Protein AF-A0AAN8J6Z7-F1 (afdb_monomer)

Solvent-accessible surface area (backbone atoms only — not comparable to full-atom values): 10401 Å² total; per-residue (Å²): 108,78,81,55,51,58,33,52,52,51,26,49,51,50,50,40,60,59,39,48,75,81,41,86,79,68,53,70,69,34,53,52,50,32,53,54,48,50,47,53,50,16,65,74,69,74,45,78,55,30,48,49,55,46,45,31,36,41,53,71,43,58,61,96,52,90,94,52,64,47,59,61,47,40,47,70,55,42,66,87,69,73,60,50,76,67,78,56,93,87,59,71,52,73,49,72,68,39,44,50,48,48,57,74,70,47,82,90,74,62,93,76,70,67,85,85,84,82,88,58,70,92,71,50,53,60,60,53,40,42,66,77,74,36,66,91,53,96,78,85,88,85,75,85,70,84,50,74,77,53,60,79,66,72,64,88,80,79,77,72,95,73,86,125

pLDDT: mean 85.61, std 12.92, range [46.94, 97.94]

Foldseek 3Di:
DVVLVVLLVQLLVVLQVVVVVPNRPADPVLSVQLVVQQVVVCVVVVHGDALLSNLLSQCLRPDDDPVDDSSVSSCVSCVVVPGHHDDDPPRFDNDPVRSVLCQPPNPVPCPDRDHDDDDDDPPPVVVVCCPPPPVPPDDDDDDQDPPPVSVVVPDPDDDDPPDD

Structure (mmCIF, N/CA/C/O backbone):
data_AF-A0AAN8J6Z7-F1
#
_entry.id   AF-A0AAN8J6Z7-F1
#
loop_
_atom_site.group_PDB
_atom_site.id
_atom_site.type_symbol
_atom_site.label_atom_id
_atom_site.label_alt_id
_atom_site.label_comp_id
_atom_site.label_asym_id
_atom_site.label_entity_id
_atom_site.label_seq_id
_atom_site.pdbx_PDB_ins_code
_atom_site.Cartn_x
_atom_site.Cartn_y
_atom_site.Cartn_z
_atom_site.occupancy
_atom_site.B_iso_or_equiv
_atom_site.auth_seq_id
_atom_site.auth_comp_id
_atom_site.auth_asym_id
_atom_site.auth_atom_id
_atom_site.pdbx_PDB_model_num
ATOM 1 N N . MET A 1 1 ? 14.916 -10.964 -11.057 1.00 65.56 1 MET A N 1
ATOM 2 C CA . MET A 1 1 ? 14.785 -10.356 -9.708 1.00 65.56 1 MET A CA 1
ATOM 3 C C . MET A 1 1 ? 16.007 -9.584 -9.206 1.00 65.56 1 MET A C 1
ATOM 5 O O . MET A 1 1 ? 15.819 -8.445 -8.805 1.00 65.56 1 MET A O 1
ATOM 9 N N . LYS A 1 2 ? 17.236 -10.139 -9.199 1.00 65.00 2 LYS A N 1
ATOM 10 C CA . LYS A 1 2 ? 18.424 -9.454 -8.626 1.00 65.00 2 LYS A CA 1
ATOM 11 C C . LYS A 1 2 ? 18.624 -7.980 -9.057 1.00 65.00 2 LYS A C 1
ATOM 13 O O . LYS A 1 2 ? 18.900 -7.181 -8.169 1.00 65.00 2 LYS A O 1
ATOM 18 N N . PRO A 1 3 ? 18.449 -7.598 -10.341 1.00 68.19 3 PRO A N 1
ATOM 19 C CA . PRO A 1 3 ? 18.597 -6.200 -10.767 1.00 68.19 3 PRO A CA 1
ATOM 20 C C . PRO A 1 3 ? 17.532 -5.268 -10.172 1.00 68.19 3 PRO A C 1
ATOM 22 O O . PRO A 1 3 ? 17.824 -4.132 -9.828 1.00 68.19 3 PRO A O 1
ATOM 25 N N . VAL A 1 4 ? 16.309 -5.772 -9.993 1.00 81.75 4 VAL A N 1
ATOM 26 C CA . VAL A 1 4 ? 15.154 -5.001 -9.507 1.00 81.75 4 VAL A CA 1
ATOM 27 C C . VAL A 1 4 ? 15.215 -4.794 -7.994 1.00 81.75 4 VAL A C 1
ATOM 29 O O . VAL A 1 4 ? 14.813 -3.749 -7.496 1.00 81.75 4 VAL A O 1
ATOM 32 N N . LEU A 1 5 ? 15.770 -5.760 -7.252 1.00 88.94 5 LEU A N 1
ATOM 33 C CA . LEU A 1 5 ? 15.831 -5.699 -5.789 1.00 88.94 5 LEU A CA 1
ATOM 34 C C . LEU A 1 5 ? 16.649 -4.504 -5.280 1.00 88.94 5 LEU A C 1
ATOM 36 O O . LEU A 1 5 ? 16.280 -3.905 -4.280 1.00 88.94 5 LEU A O 1
ATOM 40 N N . GLN A 1 6 ? 17.730 -4.129 -5.971 1.00 91.94 6 GLN A N 1
ATOM 41 C CA . GLN A 1 6 ? 18.521 -2.957 -5.584 1.00 91.94 6 GLN A CA 1
ATOM 42 C C . GLN A 1 6 ? 17.723 -1.658 -5.724 1.00 91.94 6 GLN A C 1
ATOM 44 O O . GLN A 1 6 ? 17.758 -0.832 -4.814 1.00 91.94 6 GLN A O 1
ATOM 49 N N . SER A 1 7 ? 16.993 -1.493 -6.83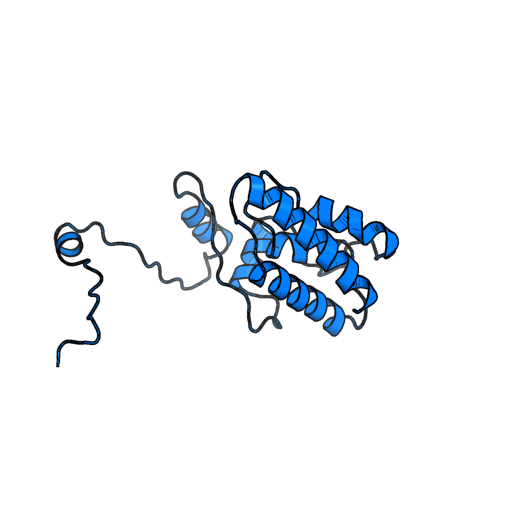0 1.00 93.62 7 SER A N 1
ATOM 50 C CA . SER A 1 7 ? 16.123 -0.335 -7.047 1.00 93.62 7 SER A CA 1
ATOM 51 C C . SER A 1 7 ? 15.002 -0.303 -6.013 1.00 93.62 7 SER A C 1
ATOM 53 O O . SER A 1 7 ? 14.829 0.715 -5.360 1.00 93.62 7 SER A O 1
ATOM 55 N N . LEU A 1 8 ? 14.348 -1.445 -5.759 1.00 95.06 8 LEU A N 1
ATOM 56 C CA . LEU A 1 8 ? 13.319 -1.579 -4.721 1.00 95.06 8 LEU A CA 1
ATOM 57 C C . LEU A 1 8 ? 13.824 -1.151 -3.340 1.00 95.06 8 LEU A C 1
ATOM 59 O O . LEU A 1 8 ? 13.135 -0.418 -2.637 1.00 95.06 8 LEU A O 1
ATOM 63 N N . THR A 1 9 ? 15.019 -1.597 -2.942 1.00 96.12 9 THR A N 1
ATOM 64 C CA . THR A 1 9 ? 15.591 -1.229 -1.642 1.00 96.12 9 THR A CA 1
ATOM 65 C C . THR A 1 9 ? 15.890 0.265 -1.563 1.00 96.12 9 THR A C 1
ATOM 67 O O . THR A 1 9 ? 15.619 0.871 -0.532 1.00 96.12 9 THR A O 1
ATOM 70 N N . LYS A 1 10 ? 16.425 0.874 -2.631 1.00 96.81 10 LYS A N 1
ATOM 71 C CA . LYS A 1 10 ? 16.685 2.323 -2.666 1.00 96.81 10 LYS A CA 1
ATOM 72 C C . LYS A 1 10 ? 15.392 3.126 -2.552 1.00 96.81 10 LYS A C 1
ATOM 74 O O . LYS A 1 10 ? 15.320 4.007 -1.704 1.00 96.81 10 LYS A O 1
ATOM 79 N N . SER A 1 11 ? 14.370 2.760 -3.326 1.00 97.38 11 SER A N 1
ATOM 80 C CA . SER A 1 11 ? 13.050 3.391 -3.260 1.00 97.38 11 SER A CA 1
ATOM 81 C C . SER A 1 11 ? 12.424 3.268 -1.874 1.00 97.38 11 SER A C 1
ATOM 83 O O . SER A 1 11 ? 11.924 4.248 -1.335 1.00 97.38 11 SER A O 1
ATOM 85 N N . TYR A 1 12 ? 12.489 2.078 -1.266 1.00 97.94 12 TYR A N 1
ATOM 86 C CA . TYR A 1 12 ? 11.987 1.866 0.090 1.00 97.94 12 TYR A CA 1
ATOM 87 C C . TYR A 1 12 ? 12.714 2.730 1.119 1.00 97.94 12 TYR A C 1
ATOM 89 O O . TYR A 1 12 ? 12.060 3.312 1.977 1.00 97.94 12 TYR A O 1
ATOM 97 N N . LEU A 1 13 ? 14.047 2.808 1.048 1.00 97.75 13 LEU A N 1
ATOM 98 C CA . LEU A 1 13 ? 14.819 3.633 1.973 1.00 97.75 13 LEU A CA 1
ATOM 99 C C . LEU A 1 13 ? 14.428 5.107 1.851 1.00 97.75 13 LEU A C 1
ATOM 101 O O . LEU A 1 13 ? 14.236 5.747 2.873 1.00 97.75 13 LEU A O 1
ATOM 105 N N . GLU A 1 14 ? 14.246 5.623 0.637 1.00 97.88 14 GLU A N 1
ATOM 106 C CA . GLU A 1 14 ? 13.797 7.005 0.433 1.00 97.88 14 GLU A CA 1
ATOM 107 C C . GLU A 1 14 ? 12.391 7.245 1.000 1.00 97.88 14 GLU A C 1
ATOM 109 O O . GLU A 1 14 ? 12.215 8.135 1.828 1.00 97.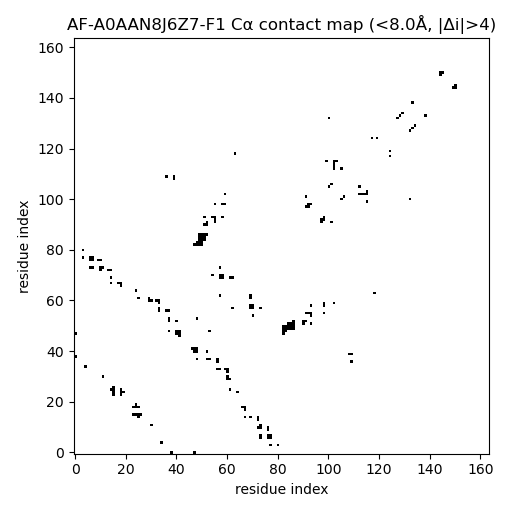88 14 GLU A O 1
ATOM 114 N N . VAL A 1 15 ? 11.421 6.379 0.676 1.00 97.62 15 VAL A N 1
ATOM 115 C CA . VAL A 1 15 ? 10.062 6.451 1.248 1.00 97.62 15 VAL A CA 1
ATOM 116 C C . VAL A 1 15 ? 10.086 6.389 2.778 1.00 97.62 15 VAL A C 1
ATOM 118 O O . VAL A 1 15 ? 9.353 7.120 3.441 1.00 97.62 15 VAL A O 1
ATOM 121 N N . PHE A 1 16 ? 10.918 5.521 3.355 1.00 97.00 16 PHE A N 1
ATOM 122 C CA . PHE A 1 16 ? 11.058 5.388 4.802 1.00 97.00 16 PHE A CA 1
ATOM 123 C C . PHE A 1 16 ? 11.626 6.661 5.443 1.00 97.00 16 PHE A C 1
ATOM 125 O O . PHE A 1 16 ? 11.104 7.124 6.457 1.00 97.00 16 PHE A O 1
ATOM 132 N N . GLU A 1 17 ? 12.677 7.229 4.853 1.00 96.19 17 GLU A N 1
ATOM 133 C CA . GLU A 1 17 ? 13.339 8.438 5.347 1.00 96.19 17 GLU A CA 1
ATOM 134 C C . GLU A 1 17 ? 12.439 9.676 5.279 1.00 96.19 17 GLU A C 1
ATOM 136 O O . GLU A 1 17 ? 12.421 10.466 6.229 1.00 96.19 17 GLU A O 1
ATOM 141 N N . GLU A 1 18 ? 11.666 9.815 4.199 1.00 95.69 18 GLU A N 1
ATOM 142 C CA . GLU A 1 18 ? 10.676 10.884 4.051 1.00 95.69 18 GLU A CA 1
ATOM 143 C C . GLU A 1 18 ? 9.513 10.709 5.036 1.00 95.69 18 GLU A C 1
ATOM 145 O O . GLU A 1 18 ? 9.176 11.645 5.760 1.00 95.69 18 GLU A O 1
ATOM 150 N N . ALA A 1 19 ? 8.951 9.498 5.150 1.00 93.94 19 ALA A N 1
ATOM 151 C CA . ALA A 1 19 ? 7.808 9.237 6.034 1.00 93.94 19 ALA A CA 1
ATOM 152 C C . ALA A 1 19 ? 8.156 9.487 7.496 1.00 93.94 19 ALA A C 1
ATOM 154 O O . ALA A 1 19 ? 7.382 10.101 8.235 1.00 93.94 19 ALA A O 1
ATOM 155 N N . ARG A 1 20 ? 9.360 9.063 7.895 1.00 93.19 20 ARG A N 1
ATOM 156 C CA . ARG A 1 20 ? 9.879 9.217 9.253 1.00 93.19 20 ARG A CA 1
ATOM 157 C C . ARG A 1 20 ? 9.927 10.672 9.726 1.00 93.19 20 ARG A C 1
ATOM 159 O O . ARG A 1 20 ? 9.891 10.884 10.937 1.00 93.19 20 ARG A O 1
ATOM 166 N N . GLN A 1 21 ? 9.981 11.655 8.823 1.00 90.38 21 GLN A N 1
ATOM 167 C CA . GLN A 1 21 ? 9.928 13.070 9.213 1.00 90.38 21 GLN A CA 1
ATOM 168 C C . GLN A 1 21 ? 8.593 13.446 9.874 1.00 90.38 21 GLN A C 1
ATOM 170 O O . GLN A 1 21 ? 8.560 14.336 10.721 1.00 90.38 21 GLN A O 1
ATOM 175 N N . GLU A 1 22 ? 7.505 12.754 9.524 1.00 89.81 22 GLU A N 1
ATOM 176 C CA . GLU A 1 22 ? 6.182 12.948 10.125 1.00 89.81 22 GLU A CA 1
ATOM 177 C C . GLU A 1 22 ? 5.878 11.887 11.189 1.00 89.81 22 GLU A C 1
ATOM 179 O O . GLU A 1 22 ? 5.472 12.216 12.305 1.00 89.81 22 GLU A O 1
ATOM 184 N N . ARG A 1 23 ? 6.056 10.603 10.846 1.00 89.75 23 ARG A N 1
ATOM 185 C CA . ARG A 1 23 ? 5.876 9.444 11.738 1.00 89.75 23 ARG A CA 1
ATOM 186 C C . ARG A 1 23 ? 6.432 8.175 11.092 1.00 89.75 23 ARG A C 1
ATOM 188 O O . ARG A 1 23 ? 6.445 8.043 9.873 1.00 89.75 23 ARG A O 1
ATOM 195 N N . GLU A 1 24 ? 6.793 7.176 11.892 1.00 90.88 24 GLU A N 1
ATOM 196 C CA . GLU A 1 24 ? 7.171 5.849 11.380 1.00 90.88 24 GLU A CA 1
ATOM 197 C C . GLU A 1 24 ? 5.946 5.098 10.819 1.00 90.88 24 GLU A C 1
ATOM 199 O O . GLU A 1 24 ? 5.334 4.270 11.493 1.00 90.88 24 GLU A O 1
ATOM 204 N N . PHE A 1 25 ? 5.544 5.439 9.591 1.00 93.81 25 PHE A N 1
ATOM 205 C CA . PHE A 1 25 ? 4.338 4.907 8.952 1.00 93.81 25 PHE A CA 1
ATOM 206 C C . PHE A 1 25 ? 4.589 3.619 8.160 1.00 93.81 25 PHE A C 1
ATOM 208 O O . PHE A 1 25 ? 3.796 2.683 8.240 1.00 93.81 25 PHE A O 1
ATOM 215 N N . PHE A 1 26 ? 5.692 3.568 7.411 1.00 95.81 26 PHE A N 1
ATOM 216 C CA . PHE A 1 26 ? 6.092 2.407 6.616 1.00 95.81 26 PHE A CA 1
ATOM 217 C C . PHE A 1 26 ? 7.242 1.663 7.291 1.00 95.81 26 PHE A C 1
ATOM 219 O O . PHE A 1 26 ? 8.121 2.275 7.898 1.00 95.81 26 PHE A O 1
ATOM 226 N N . GLY A 1 27 ? 7.278 0.341 7.149 1.00 95.12 27 GLY A N 1
ATOM 227 C CA . GLY A 1 27 ? 8.350 -0.479 7.698 1.00 95.12 27 GLY A CA 1
ATOM 228 C C . GLY A 1 27 ? 8.682 -1.704 6.856 1.00 95.12 27 GLY A C 1
ATOM 229 O O . GLY A 1 27 ? 8.178 -1.923 5.753 1.00 95.12 27 GLY A O 1
ATOM 230 N N . LEU A 1 28 ? 9.531 -2.571 7.411 1.00 95.88 28 LEU A N 1
ATOM 231 C CA . LEU A 1 28 ? 10.037 -3.747 6.696 1.00 95.88 28 LEU A CA 1
ATOM 232 C C . LEU A 1 28 ? 8.930 -4.713 6.260 1.00 95.88 28 LEU A C 1
ATOM 234 O O . LEU A 1 28 ? 9.082 -5.414 5.263 1.00 95.88 28 LEU A O 1
ATOM 238 N N . ARG A 1 29 ? 7.803 -4.761 6.979 1.00 94.00 29 ARG A N 1
ATOM 239 C CA . ARG A 1 29 ? 6.664 -5.605 6.593 1.00 94.00 29 ARG A CA 1
ATOM 240 C C . ARG A 1 29 ? 6.053 -5.152 5.265 1.00 94.00 29 ARG A C 1
ATOM 242 O O . ARG A 1 29 ? 5.692 -6.012 4.462 1.00 94.00 29 ARG A O 1
ATOM 249 N N . ASP A 1 30 ? 5.959 -3.845 5.032 1.00 94.94 30 ASP A N 1
ATOM 250 C CA . ASP A 1 30 ? 5.482 -3.270 3.770 1.00 94.94 30 ASP A CA 1
ATOM 251 C C . ASP A 1 30 ? 6.435 -3.630 2.634 1.00 94.94 30 ASP A C 1
ATOM 253 O O . ASP A 1 30 ? 6.014 -4.169 1.610 1.00 94.94 30 ASP A O 1
ATOM 257 N N . PHE A 1 31 ? 7.738 -3.461 2.873 1.00 96.06 31 PHE A N 1
ATOM 258 C CA . PHE A 1 31 ? 8.778 -3.809 1.910 1.00 96.06 31 PHE A CA 1
ATOM 259 C C . PHE A 1 31 ? 8.780 -5.298 1.537 1.00 96.06 31 PHE A C 1
ATOM 261 O O . PHE A 1 31 ? 8.757 -5.646 0.357 1.00 96.06 31 PHE A O 1
ATOM 268 N N . TYR A 1 32 ? 8.750 -6.208 2.514 1.00 93.50 32 TYR A N 1
ATOM 269 C CA . TYR A 1 32 ? 8.711 -7.643 2.217 1.00 93.50 32 TYR A CA 1
ATOM 270 C C . TYR A 1 32 ? 7.416 -8.057 1.513 1.00 93.50 32 TYR A C 1
ATOM 272 O O . TYR A 1 32 ? 7.447 -8.929 0.645 1.00 93.50 32 TYR A O 1
ATOM 280 N N . SER A 1 33 ? 6.290 -7.424 1.851 1.00 92.62 33 SER A N 1
ATOM 281 C CA . SER A 1 33 ? 5.014 -7.667 1.170 1.00 92.62 33 SER A CA 1
ATOM 282 C C . SER A 1 33 ? 5.059 -7.197 -0.286 1.00 92.62 33 SER A C 1
ATOM 284 O O . SER A 1 33 ? 4.591 -7.917 -1.168 1.00 92.62 33 SER A O 1
ATOM 286 N N . LEU A 1 34 ? 5.706 -6.059 -0.558 1.00 94.44 34 LEU A N 1
ATOM 287 C CA . LEU A 1 34 ? 5.971 -5.587 -1.916 1.00 94.44 34 LEU A CA 1
ATOM 288 C C . LEU A 1 34 ? 6.805 -6.599 -2.709 1.00 94.44 34 LEU A C 1
ATOM 290 O O . LEU A 1 34 ? 6.416 -6.988 -3.808 1.00 94.44 34 LEU A O 1
ATOM 294 N N . VAL A 1 35 ? 7.918 -7.070 -2.137 1.00 93.62 35 VAL A N 1
ATOM 295 C CA . VAL A 1 35 ? 8.799 -8.053 -2.791 1.00 93.62 35 VAL A CA 1
ATOM 296 C C . VAL A 1 35 ? 8.048 -9.350 -3.110 1.00 93.62 35 VAL A C 1
ATOM 298 O O . VAL A 1 35 ? 8.171 -9.860 -4.224 1.00 93.62 35 VAL A O 1
ATOM 301 N N . LYS A 1 36 ? 7.238 -9.864 -2.172 1.00 91.50 36 LYS A N 1
ATOM 302 C CA . LYS A 1 36 ? 6.395 -11.053 -2.396 1.00 91.50 36 LYS A CA 1
ATOM 303 C C . LYS A 1 36 ? 5.407 -10.841 -3.550 1.00 91.50 36 LYS A C 1
ATOM 305 O O . LYS A 1 36 ? 5.243 -11.731 -4.380 1.00 91.50 36 LYS A O 1
ATOM 310 N N . MET A 1 37 ? 4.767 -9.674 -3.608 1.00 91.25 37 MET A N 1
ATOM 311 C CA . MET A 1 37 ? 3.751 -9.367 -4.618 1.00 91.25 37 MET A CA 1
ATOM 312 C C . MET A 1 37 ? 4.358 -9.243 -6.018 1.00 91.25 37 MET A C 1
ATOM 314 O O . MET A 1 37 ? 3.892 -9.900 -6.945 1.00 91.25 37 MET A O 1
ATOM 318 N N . ILE A 1 38 ? 5.466 -8.505 -6.144 1.00 92.00 38 ILE A N 1
ATOM 319 C CA . ILE A 1 38 ? 6.241 -8.392 -7.390 1.00 92.00 38 ILE A CA 1
ATOM 320 C C . ILE A 1 38 ? 6.701 -9.771 -7.868 1.00 92.00 38 ILE A C 1
ATOM 322 O O . ILE A 1 38 ? 6.585 -10.084 -9.052 1.00 92.00 38 ILE A O 1
ATOM 326 N N . TYR A 1 39 ? 7.201 -10.610 -6.954 1.00 90.94 39 TYR A N 1
ATOM 327 C CA . TYR A 1 39 ? 7.597 -11.973 -7.298 1.00 90.94 39 TYR A CA 1
ATOM 328 C C . TYR A 1 39 ? 6.415 -12.804 -7.801 1.00 90.94 39 TYR A C 1
ATOM 330 O O . TYR A 1 39 ? 6.571 -13.525 -8.775 1.00 90.94 39 TYR A O 1
ATOM 338 N N . SER A 1 40 ? 5.233 -12.676 -7.191 1.00 89.25 40 SER A N 1
ATOM 339 C CA . SER A 1 40 ? 4.036 -13.406 -7.625 1.00 89.25 40 SER A CA 1
ATOM 340 C C . SER A 1 40 ? 3.636 -13.074 -9.066 1.00 89.25 40 SER A C 1
ATOM 342 O O . SER A 1 40 ? 3.312 -13.982 -9.828 1.00 89.25 40 SER A O 1
ATOM 344 N N . PHE A 1 41 ? 3.696 -11.799 -9.465 1.00 89.44 41 PHE A N 1
ATOM 345 C CA . PHE A 1 41 ? 3.471 -11.408 -10.862 1.00 89.44 41 PHE A CA 1
ATOM 346 C C . PHE A 1 41 ? 4.547 -11.976 -11.786 1.00 89.44 41 PHE A C 1
ATOM 348 O O . PHE A 1 41 ? 4.227 -12.577 -12.813 1.00 89.44 41 PHE A O 1
ATOM 355 N N . ALA A 1 42 ? 5.813 -11.850 -11.383 1.00 89.88 42 ALA A N 1
ATOM 356 C CA . ALA A 1 42 ? 6.929 -12.327 -12.183 1.00 89.88 42 ALA A CA 1
ATOM 357 C C . ALA A 1 42 ? 6.907 -13.849 -12.400 1.00 89.88 42 ALA A C 1
ATOM 359 O O . ALA A 1 42 ? 7.195 -14.328 -13.492 1.00 89.88 42 ALA A O 1
ATOM 360 N N . ASP A 1 43 ? 6.533 -14.604 -11.369 1.00 89.69 43 ASP A N 1
ATOM 361 C CA . ASP A 1 43 ? 6.411 -16.063 -11.398 1.00 89.69 43 ASP A CA 1
ATOM 362 C C . ASP A 1 43 ? 5.271 -16.513 -12.326 1.00 89.69 43 ASP A C 1
ATOM 364 O O . ASP A 1 43 ? 5.457 -17.407 -13.148 1.00 89.69 43 ASP A O 1
ATOM 368 N N . LYS A 1 44 ? 4.116 -15.830 -12.279 1.00 87.19 44 LYS A N 1
ATOM 369 C CA . LYS A 1 44 ? 2.967 -16.124 -13.155 1.00 87.19 44 LYS A CA 1
ATOM 370 C C . LYS A 1 44 ? 3.264 -15.874 -14.634 1.00 87.19 44 LYS A C 1
ATOM 372 O O . LYS A 1 44 ? 2.828 -16.660 -15.472 1.00 87.19 44 LYS A O 1
ATOM 377 N N . LYS A 1 45 ? 3.950 -14.772 -14.955 1.00 86.69 45 LYS A N 1
ATOM 378 C CA . LYS A 1 45 ? 4.229 -14.374 -16.346 1.00 86.69 45 LYS A CA 1
ATOM 379 C C . LYS A 1 45 ? 5.576 -14.897 -16.871 1.00 86.69 45 LYS A C 1
ATOM 381 O O . LYS A 1 45 ? 5.828 -14.844 -18.069 1.00 86.69 45 LYS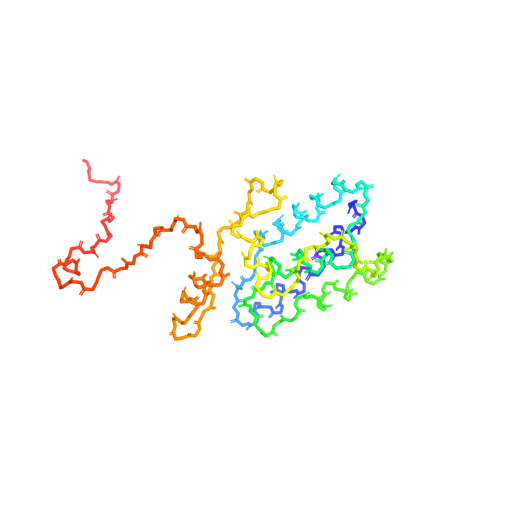 A O 1
ATOM 386 N N . ASN A 1 46 ? 6.429 -15.434 -15.994 1.00 88.38 46 ASN A N 1
ATOM 387 C CA . ASN A 1 46 ? 7.818 -15.803 -16.289 1.00 88.38 46 ASN A CA 1
ATOM 388 C C . ASN A 1 46 ? 8.645 -14.637 -16.885 1.00 88.38 46 ASN A C 1
ATOM 390 O O . ASN A 1 46 ? 9.542 -14.835 -17.706 1.00 88.38 46 ASN A O 1
ATOM 394 N N . GLU A 1 47 ? 8.346 -13.410 -16.455 1.00 88.19 47 GLU A N 1
ATOM 395 C CA . GLU A 1 47 ? 8.971 -12.154 -16.891 1.00 88.19 47 GLU A CA 1
ATOM 396 C C . GLU A 1 47 ? 8.923 -11.110 -15.761 1.00 88.19 47 GLU A C 1
ATOM 398 O O . GLU A 1 47 ? 8.481 -11.408 -14.657 1.00 88.19 47 GLU A O 1
ATOM 403 N N . LEU A 1 48 ? 9.440 -9.896 -15.970 1.00 88.31 48 LEU A N 1
ATOM 404 C CA . LEU A 1 48 ? 9.273 -8.823 -14.980 1.00 88.31 48 LEU A CA 1
ATOM 405 C C . LEU A 1 48 ? 7.866 -8.215 -15.082 1.00 88.31 48 LEU A C 1
ATOM 407 O O . LEU A 1 48 ? 7.362 -8.109 -16.197 1.00 88.31 48 LEU A O 1
ATOM 411 N N . PRO A 1 49 ? 7.261 -7.761 -13.965 1.00 90.00 49 PRO A N 1
ATOM 412 C CA . PRO A 1 49 ? 5.983 -7.059 -14.026 1.00 90.00 49 PRO A CA 1
ATOM 413 C C . PRO A 1 49 ? 6.092 -5.785 -14.869 1.00 90.00 49 PRO A C 1
ATOM 415 O O . PRO A 1 49 ? 7.136 -5.117 -14.857 1.00 90.00 49 PRO A O 1
ATOM 418 N N . CYS A 1 50 ? 5.013 -5.436 -15.567 1.00 91.56 50 CYS A N 1
ATOM 419 C CA . CYS A 1 50 ? 4.918 -4.152 -16.261 1.00 91.56 50 CYS A CA 1
ATOM 420 C C . CYS A 1 50 ? 4.828 -2.992 -15.248 1.00 91.56 50 CYS A C 1
ATOM 422 O O . CYS A 1 50 ? 4.627 -3.206 -14.046 1.00 91.56 50 CYS A O 1
ATOM 424 N N . LEU A 1 51 ? 4.953 -1.747 -15.723 1.00 91.88 51 LEU A N 1
ATOM 425 C CA . LEU A 1 51 ? 4.831 -0.565 -14.858 1.00 91.88 51 LEU A CA 1
ATOM 426 C C . LEU A 1 51 ? 3.486 -0.516 -14.125 1.00 91.88 51 LEU A C 1
ATOM 428 O O . LEU A 1 51 ? 3.450 -0.190 -12.943 1.00 91.88 51 LEU A O 1
ATOM 432 N N . HIS A 1 52 ? 2.396 -0.906 -14.788 1.00 93.50 52 HIS A N 1
ATOM 433 C CA . HIS A 1 52 ? 1.057 -0.885 -14.193 1.00 93.50 52 HIS A CA 1
ATOM 434 C C . HIS A 1 52 ? 0.906 -1.898 -13.042 1.00 93.50 52 HIS A C 1
ATOM 436 O O . HIS A 1 52 ? 0.366 -1.581 -11.982 1.00 93.50 52 HIS A O 1
ATOM 442 N N . GLU A 1 53 ? 1.435 -3.113 -13.199 1.00 93.38 53 GLU A N 1
ATOM 443 C CA . GLU A 1 53 ? 1.465 -4.122 -12.129 1.00 93.38 53 GLU A CA 1
ATOM 444 C C . GLU A 1 53 ? 2.374 -3.710 -10.974 1.00 93.38 53 GLU A C 1
ATOM 446 O O . GLU A 1 53 ? 2.057 -3.951 -9.805 1.00 93.38 53 GLU A O 1
ATOM 451 N N . LEU A 1 54 ? 3.506 -3.081 -11.291 1.00 93.62 54 LEU A N 1
ATOM 452 C CA . LEU A 1 54 ? 4.415 -2.548 -10.292 1.00 93.62 54 LEU A CA 1
ATOM 453 C C . LEU A 1 54 ? 3.747 -1.422 -9.492 1.00 93.62 54 LEU A C 1
ATOM 455 O O . LEU A 1 54 ? 3.797 -1.453 -8.262 1.00 93.62 54 LEU A O 1
ATOM 459 N N . GLU A 1 55 ? 3.064 -0.490 -10.157 1.00 95.12 55 GLU A N 1
ATOM 460 C CA . GLU A 1 55 ? 2.264 0.554 -9.512 1.00 95.12 55 GLU A CA 1
ATOM 461 C C . GLU A 1 55 ? 1.207 -0.064 -8.593 1.00 95.12 55 GLU A C 1
ATOM 463 O O . GLU A 1 55 ? 1.093 0.336 -7.431 1.00 95.12 55 GLU A O 1
ATOM 468 N N . HIS A 1 56 ? 0.478 -1.081 -9.065 1.00 94.81 56 HIS A N 1
ATOM 469 C CA . HIS A 1 56 ? -0.489 -1.799 -8.237 1.00 94.81 56 HIS A CA 1
ATOM 470 C C . HIS A 1 56 ? 0.177 -2.366 -6.977 1.00 94.81 56 HIS A C 1
ATOM 472 O O . HIS A 1 56 ? -0.313 -2.161 -5.862 1.00 94.81 56 HIS A O 1
ATOM 478 N N . CYS A 1 57 ? 1.329 -3.024 -7.133 1.00 94.00 57 CYS A N 1
ATOM 479 C CA . CYS A 1 57 ? 2.099 -3.560 -6.018 1.00 94.00 57 CYS A CA 1
ATOM 480 C C . CYS A 1 57 ? 2.539 -2.461 -5.040 1.00 94.00 57 CYS A C 1
ATOM 482 O O . CYS A 1 57 ? 2.410 -2.637 -3.827 1.00 94.00 57 CYS A O 1
ATOM 484 N N . ILE A 1 58 ? 3.032 -1.324 -5.537 1.00 96.12 58 ILE A N 1
ATOM 485 C CA . ILE A 1 58 ? 3.476 -0.201 -4.702 1.00 96.12 58 ILE A CA 1
ATOM 486 C C . ILE A 1 58 ? 2.289 0.385 -3.945 1.00 96.12 58 ILE A C 1
ATOM 488 O O . ILE A 1 58 ? 2.334 0.443 -2.720 1.00 96.12 58 ILE A O 1
ATOM 492 N N . ARG A 1 59 ? 1.186 0.719 -4.626 1.00 95.88 59 ARG A N 1
ATOM 493 C CA . ARG A 1 59 ? -0.015 1.287 -3.988 1.00 95.88 59 ARG A CA 1
ATOM 494 C C . ARG A 1 59 ? -0.630 0.354 -2.948 1.00 95.88 59 ARG A C 1
ATOM 496 O O . ARG A 1 59 ? -1.119 0.818 -1.922 1.00 95.88 59 ARG A O 1
ATOM 503 N N . ARG A 1 60 ? -0.576 -0.964 -3.174 1.00 93.56 60 ARG A N 1
ATOM 504 C CA . ARG A 1 60 ? -1.022 -1.969 -2.198 1.00 93.56 60 ARG A CA 1
ATOM 505 C C . ARG A 1 60 ? -0.157 -2.043 -0.946 1.00 93.56 60 ARG A C 1
ATOM 507 O O . ARG A 1 60 ? -0.642 -2.544 0.069 1.00 93.56 60 ARG A O 1
ATOM 514 N N . ASN A 1 61 ? 1.103 -1.616 -1.019 1.00 94.56 61 ASN A N 1
ATOM 515 C CA . ASN A 1 61 ? 2.047 -1.754 0.084 1.00 94.56 61 AS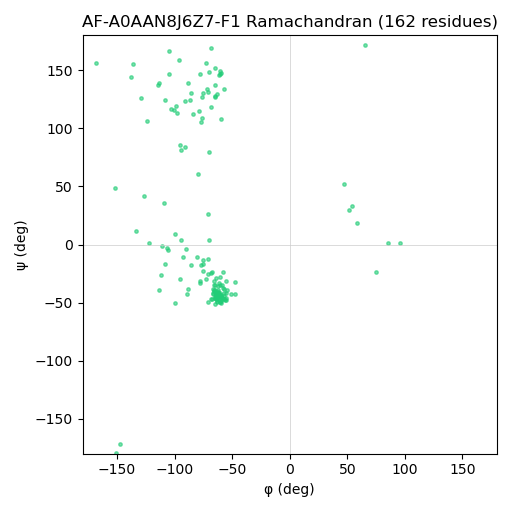N A CA 1
ATOM 516 C C . ASN A 1 61 ? 2.459 -0.437 0.743 1.00 94.56 61 ASN A C 1
ATOM 518 O O . ASN A 1 61 ? 2.769 -0.462 1.927 1.00 94.56 61 ASN A O 1
ATOM 522 N N . PHE A 1 62 ? 2.402 0.677 0.019 1.00 95.50 62 PHE A N 1
ATOM 523 C CA . PHE A 1 62 ? 2.853 2.002 0.443 1.00 95.50 62 PHE A CA 1
ATOM 524 C C . PHE A 1 62 ? 1.744 3.059 0.285 1.00 95.50 62 PHE A C 1
ATOM 526 O O . PHE A 1 62 ? 1.981 4.163 -0.193 1.00 95.50 62 PHE A O 1
ATOM 533 N N . GLY A 1 63 ? 0.508 2.704 0.648 1.00 91.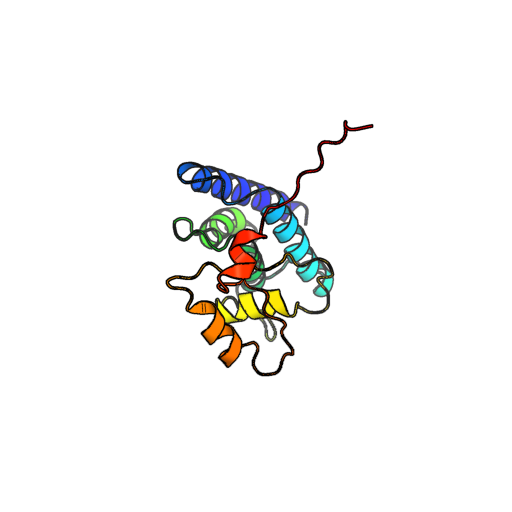88 63 GLY A N 1
ATOM 534 C CA . GLY A 1 63 ? -0.640 3.617 0.682 1.00 91.88 63 GLY A CA 1
ATOM 535 C C . GLY A 1 63 ? -1.027 4.029 2.107 1.00 91.88 63 GLY A C 1
ATOM 536 O O . GLY A 1 63 ? -0.614 3.393 3.073 1.00 91.88 63 GLY A O 1
ATOM 537 N N . GLY A 1 64 ? -1.863 5.062 2.238 1.00 90.75 64 GLY A N 1
ATOM 538 C CA . GLY A 1 64 ? -2.417 5.518 3.523 1.00 90.75 64 GLY A CA 1
ATOM 539 C C . GLY A 1 64 ? -1.665 6.674 4.194 1.00 90.75 64 GLY A C 1
ATOM 540 O O . GLY A 1 64 ? -2.058 7.102 5.278 1.00 90.75 64 GLY A O 1
ATOM 541 N N . LEU A 1 65 ? -0.609 7.190 3.567 1.00 92.62 65 LEU A N 1
ATOM 542 C CA . LEU A 1 65 ? 0.046 8.431 3.966 1.00 92.62 65 LEU A CA 1
ATOM 543 C C . LEU A 1 65 ? 0.059 9.386 2.772 1.00 92.62 65 LEU A C 1
ATOM 545 O O . LEU A 1 65 ? 0.806 9.172 1.825 1.00 92.62 65 LEU A O 1
ATOM 549 N N . ASP A 1 66 ? -0.781 10.417 2.821 1.00 90.38 66 ASP A N 1
ATOM 550 C CA . ASP A 1 66 ? -1.016 11.311 1.678 1.00 90.38 66 ASP A CA 1
ATOM 551 C C . ASP A 1 66 ? 0.126 12.308 1.434 1.00 90.38 66 ASP A C 1
ATOM 553 O O . ASP A 1 66 ? 0.223 12.885 0.353 1.00 90.38 66 ASP A O 1
ATOM 557 N N . SER A 1 67 ? 1.001 12.513 2.421 1.00 92.88 67 SER A N 1
ATOM 558 C CA . SER A 1 67 ? 2.162 13.400 2.313 1.00 92.88 67 SER A CA 1
ATOM 559 C C . SER A 1 67 ? 3.266 12.860 1.401 1.00 92.88 67 SER A C 1
ATOM 561 O O . SER A 1 67 ? 4.155 13.622 1.024 1.00 92.88 67 SER A O 1
ATOM 563 N N . ILE A 1 68 ? 3.212 11.578 1.015 1.00 94.81 68 ILE A N 1
ATOM 564 C CA . ILE A 1 68 ? 4.261 10.916 0.231 1.00 94.81 68 ILE A CA 1
ATOM 565 C C . ILE A 1 68 ? 3.673 10.210 -0.983 1.00 94.81 68 ILE A C 1
ATOM 567 O O . ILE A 1 68 ? 2.820 9.331 -0.874 1.00 94.81 68 ILE A O 1
ATOM 571 N N . ASP A 1 69 ? 4.220 10.530 -2.154 1.00 96.44 69 ASP A N 1
ATOM 572 C CA . ASP A 1 69 ? 3.939 9.806 -3.390 1.00 96.44 69 ASP A CA 1
ATOM 573 C C . ASP A 1 69 ? 4.954 8.673 -3.587 1.00 96.44 69 ASP A C 1
ATOM 575 O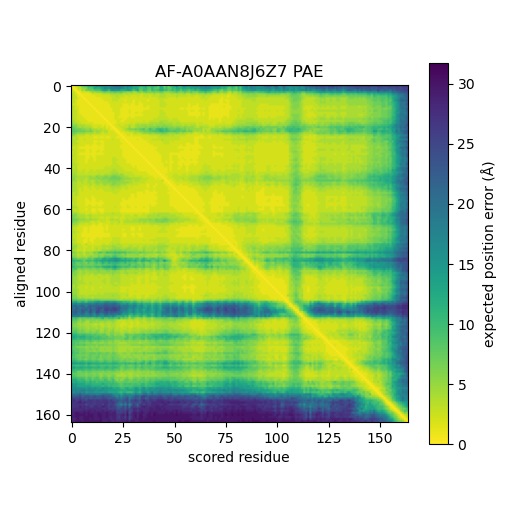 O . ASP A 1 69 ? 5.971 8.807 -4.275 1.00 96.44 69 ASP A O 1
ATOM 579 N N . ALA A 1 70 ? 4.671 7.531 -2.958 1.00 97.25 70 ALA A N 1
ATOM 580 C CA . ALA A 1 70 ? 5.532 6.360 -3.052 1.00 97.25 70 ALA A CA 1
ATOM 581 C C . ALA A 1 70 ? 5.664 5.841 -4.493 1.00 97.25 70 ALA A C 1
ATOM 583 O O . ALA A 1 70 ? 6.728 5.356 -4.861 1.00 97.25 70 ALA A O 1
ATOM 584 N N . VAL A 1 71 ? 4.623 5.951 -5.329 1.00 96.75 71 VAL A N 1
ATOM 585 C CA . VAL A 1 71 ? 4.695 5.487 -6.727 1.00 96.75 71 VAL A CA 1
ATOM 586 C C . VAL A 1 71 ? 5.747 6.288 -7.477 1.00 96.75 71 VAL A C 1
ATOM 588 O O . VAL A 1 71 ? 6.654 5.701 -8.061 1.00 96.75 71 VAL A O 1
ATOM 591 N N . LYS A 1 72 ? 5.704 7.618 -7.352 1.00 96.69 72 LYS A N 1
ATOM 592 C CA . LYS A 1 72 ? 6.685 8.500 -7.984 1.00 96.69 72 LYS A CA 1
ATOM 593 C C . LYS A 1 72 ? 8.122 8.196 -7.544 1.00 96.69 72 LYS A C 1
ATOM 595 O O . LYS A 1 72 ? 9.007 8.105 -8.393 1.00 96.69 72 LYS A O 1
ATOM 600 N N . ILE A 1 73 ? 8.356 8.010 -6.242 1.00 97.50 73 ILE A N 1
ATOM 601 C CA . ILE A 1 73 ? 9.694 7.683 -5.716 1.00 97.50 73 ILE A CA 1
ATOM 602 C C . ILE A 1 73 ? 10.190 6.355 -6.303 1.00 97.50 73 ILE A C 1
ATOM 604 O O . ILE A 1 73 ? 11.331 6.238 -6.754 1.00 97.50 73 ILE A O 1
ATOM 608 N N . PHE A 1 74 ? 9.335 5.333 -6.324 1.00 96.44 74 PHE A N 1
ATOM 609 C CA . PHE A 1 74 ? 9.693 4.040 -6.901 1.00 96.44 74 PHE A CA 1
ATOM 610 C C . PHE A 1 74 ? 9.981 4.143 -8.404 1.00 96.44 74 PHE A C 1
ATOM 612 O O . PHE A 1 74 ? 11.004 3.616 -8.853 1.00 96.44 74 PHE A O 1
ATOM 619 N N . ASP A 1 75 ? 9.155 4.874 -9.151 1.00 94.00 75 ASP A N 1
ATOM 620 C CA . ASP A 1 75 ? 9.352 5.114 -10.579 1.00 94.00 75 ASP A CA 1
ATOM 621 C C . ASP A 1 75 ? 10.697 5.790 -10.852 1.00 94.00 75 ASP A C 1
ATOM 623 O O . ASP A 1 75 ? 11.451 5.311 -11.701 1.00 94.00 75 ASP A O 1
ATOM 627 N N . ASP A 1 76 ? 11.053 6.837 -10.098 1.00 94.69 76 ASP A N 1
ATOM 628 C CA . ASP A 1 76 ? 12.313 7.579 -10.241 1.00 94.69 76 ASP A CA 1
ATOM 629 C C . ASP A 1 76 ? 13.552 6.673 -10.133 1.00 94.69 76 ASP A C 1
ATOM 631 O O . ASP A 1 76 ? 14.469 6.765 -10.958 1.00 94.69 76 ASP A O 1
ATOM 635 N N . HIS A 1 77 ? 13.553 5.726 -9.191 1.00 94.06 77 HIS A N 1
ATOM 636 C CA . HIS A 1 77 ? 14.642 4.752 -9.030 1.00 94.06 77 HIS A CA 1
ATOM 637 C C . HIS A 1 77 ? 14.619 3.617 -10.059 1.00 94.06 77 HIS A C 1
ATOM 639 O O . HIS A 1 77 ? 15.638 2.946 -10.245 1.00 94.06 77 HIS A O 1
ATOM 645 N N . MET A 1 78 ? 13.496 3.385 -10.745 1.00 90.69 78 MET A N 1
ATOM 646 C CA . MET A 1 78 ? 13.313 2.256 -11.666 1.00 90.69 78 MET A CA 1
ATOM 647 C C . MET A 1 78 ? 13.345 2.618 -13.151 1.00 90.69 78 MET A C 1
ATOM 649 O O . MET A 1 78 ? 13.405 1.707 -13.977 1.00 90.69 78 MET A O 1
ATOM 653 N N . LYS A 1 79 ? 13.440 3.906 -13.512 1.00 89.25 79 LYS A N 1
ATOM 654 C CA . LYS A 1 79 ? 13.512 4.385 -14.915 1.00 89.25 79 LYS A CA 1
ATOM 655 C C . LYS A 1 79 ? 14.526 3.641 -15.792 1.00 89.25 79 LYS A C 1
ATOM 657 O O . LYS A 1 79 ? 14.324 3.472 -16.990 1.00 89.25 79 LYS A O 1
ATOM 662 N N . HIS A 1 80 ? 15.630 3.179 -15.208 1.00 88.25 80 HIS A N 1
ATOM 663 C CA . HIS A 1 80 ? 16.690 2.479 -15.935 1.00 88.25 80 HIS A CA 1
ATOM 664 C C . HIS A 1 80 ? 16.347 1.026 -16.316 1.00 88.25 80 HIS A C 1
ATOM 666 O O . HIS A 1 80 ? 17.060 0.438 -17.129 1.00 88.25 80 HIS A O 1
ATOM 672 N N . LEU A 1 81 ? 15.284 0.440 -15.751 1.00 85.50 81 LEU A N 1
ATOM 673 C CA . LEU A 1 81 ? 14.916 -0.967 -15.950 1.00 85.50 81 LEU A CA 1
ATOM 674 C C . LEU A 1 81 ? 14.168 -1.237 -17.267 1.00 85.50 81 LEU A C 1
ATOM 676 O O . LEU A 1 81 ? 14.041 -2.403 -17.629 1.00 85.50 81 LEU A O 1
ATOM 680 N N . ARG A 1 82 ? 13.731 -0.195 -18.000 1.00 84.00 82 ARG A N 1
ATOM 681 C CA . ARG A 1 82 ? 13.011 -0.299 -19.292 1.00 84.00 82 ARG A CA 1
ATOM 682 C C . ARG A 1 82 ? 11.866 -1.330 -19.259 1.00 84.00 82 ARG A C 1
ATOM 684 O O . ARG A 1 82 ? 11.827 -2.244 -20.080 1.00 84.00 82 ARG A O 1
ATOM 691 N N . LEU A 1 83 ? 10.985 -1.204 -18.269 1.00 85.81 83 LEU A N 1
ATOM 692 C CA . LEU A 1 83 ? 9.812 -2.067 -18.092 1.00 85.81 83 LEU A CA 1
ATOM 693 C C . LEU A 1 83 ? 8.740 -1.751 -19.152 1.00 85.81 83 LEU A C 1
ATOM 695 O O . LEU A 1 83 ? 8.732 -0.644 -19.690 1.00 85.81 83 LEU A O 1
ATOM 699 N N . ASP A 1 84 ? 7.846 -2.700 -19.459 1.00 87.88 84 ASP A N 1
ATOM 700 C CA . ASP A 1 84 ? 6.717 -2.424 -20.364 1.00 87.88 84 ASP A CA 1
ATOM 701 C C . ASP A 1 84 ? 5.785 -1.390 -19.717 1.00 87.88 84 ASP A C 1
ATOM 703 O O . ASP A 1 84 ? 5.368 -1.542 -18.566 1.00 87.88 84 ASP A O 1
ATOM 707 N N . GLU A 1 85 ? 5.488 -0.325 -20.455 1.00 83.19 85 GLU A N 1
ATOM 708 C CA . GLU A 1 85 ? 4.662 0.792 -19.997 1.00 83.19 85 GLU A CA 1
ATOM 709 C C . GLU A 1 85 ? 3.167 0.538 -20.210 1.00 83.19 85 GLU A C 1
ATOM 711 O O . GLU A 1 85 ? 2.331 1.233 -19.634 1.00 83.19 85 GLU A O 1
ATOM 716 N N . ARG A 1 86 ? 2.803 -0.429 -21.061 1.00 80.69 86 ARG A N 1
ATOM 717 C CA . ARG A 1 86 ? 1.405 -0.635 -21.440 1.00 80.69 86 ARG A CA 1
ATOM 718 C C . ARG A 1 86 ? 0.701 -1.537 -20.425 1.00 80.69 86 ARG A C 1
ATOM 720 O O . ARG A 1 86 ? 1.200 -2.628 -20.141 1.00 80.69 86 ARG A O 1
ATOM 727 N N . PRO A 1 87 ? -0.477 -1.133 -19.924 1.00 81.56 87 PRO A N 1
ATOM 728 C CA . PRO A 1 87 ? -1.342 -2.053 -19.208 1.00 81.56 87 PRO A CA 1
ATOM 729 C C . PRO A 1 87 ? -1.829 -3.143 -20.169 1.00 81.56 87 PRO A C 1
ATOM 731 O O . PRO A 1 87 ? -2.187 -2.871 -21.321 1.00 81.56 87 PRO A O 1
ATOM 734 N N . HIS A 1 88 ? -1.830 -4.376 -19.686 1.00 84.06 88 HIS A N 1
ATOM 735 C CA . HIS A 1 88 ? -2.318 -5.550 -20.394 1.00 84.06 88 HIS A CA 1
ATOM 736 C C . HIS A 1 88 ? -3.761 -5.858 -19.992 1.00 84.06 88 HIS A C 1
ATOM 738 O O . HIS A 1 88 ? -4.242 -5.454 -18.931 1.00 84.06 88 HIS A O 1
ATOM 744 N N . ASP A 1 89 ? -4.465 -6.594 -20.851 1.00 83.19 89 ASP A N 1
ATOM 745 C CA . ASP A 1 89 ? -5.804 -7.068 -20.517 1.00 83.19 89 ASP A CA 1
ATOM 746 C C . ASP A 1 89 ? -5.738 -8.018 -19.310 1.00 83.19 89 ASP A C 1
ATOM 748 O O . ASP A 1 89 ? -4.922 -8.942 -19.274 1.00 83.19 89 ASP A O 1
ATOM 752 N N . GLY A 1 90 ? -6.575 -7.762 -18.305 1.00 83.12 90 GLY A N 1
ATOM 753 C CA . GLY A 1 90 ? -6.553 -8.478 -17.027 1.00 83.12 90 GLY A CA 1
ATOM 754 C C . GLY A 1 90 ?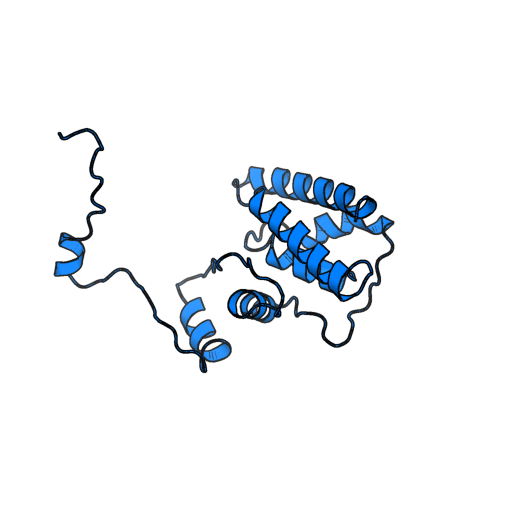 -5.572 -7.946 -15.972 1.00 83.12 90 GLY A C 1
ATOM 755 O O . GLY A 1 90 ? -5.538 -8.509 -14.875 1.00 83.12 90 GLY A O 1
ATOM 756 N N . ASP A 1 91 ? -4.819 -6.873 -16.245 1.00 87.44 91 ASP A N 1
ATOM 757 C CA . ASP A 1 91 ? -3.990 -6.227 -15.221 1.00 87.44 91 ASP A CA 1
ATOM 758 C C . ASP A 1 91 ? -4.858 -5.675 -14.063 1.00 87.44 91 ASP A C 1
ATOM 760 O O . ASP A 1 91 ? -5.992 -5.216 -14.264 1.00 87.44 91 ASP A O 1
ATOM 764 N N . PRO A 1 92 ? -4.352 -5.708 -12.818 1.00 89.81 92 PRO A N 1
ATOM 765 C CA . PRO A 1 92 ? -5.133 -5.329 -11.650 1.00 89.81 92 PRO A CA 1
ATOM 766 C C . PRO A 1 92 ? -5.404 -3.818 -11.606 1.00 89.81 92 PRO A C 1
ATOM 768 O O . PRO A 1 92 ? -4.591 -2.990 -12.010 1.00 89.81 92 PRO A O 1
ATOM 771 N N . SER A 1 93 ? -6.548 -3.418 -11.052 1.00 91.94 93 SER A N 1
ATOM 772 C CA . SER A 1 93 ? -6.893 -1.996 -10.935 1.00 91.94 93 SER A CA 1
ATOM 773 C C . SER A 1 93 ? -6.041 -1.277 -9.878 1.00 91.94 93 SER A C 1
ATOM 775 O O . SER A 1 93 ? -5.962 -1.719 -8.732 1.00 91.94 93 SER A O 1
ATOM 777 N N . CYS A 1 94 ? -5.526 -0.094 -10.224 1.00 93.06 94 CYS A N 1
ATOM 778 C CA . CYS A 1 94 ? -4.828 0.821 -9.307 1.00 93.06 94 CYS A CA 1
ATOM 779 C C . CYS A 1 94 ? -5.756 1.832 -8.604 1.00 93.06 94 CYS A C 1
ATOM 781 O O . CYS A 1 94 ? -5.308 2.585 -7.743 1.00 93.06 94 CYS A O 1
ATOM 783 N N . THR A 1 95 ? -7.054 1.856 -8.936 1.00 93.44 95 THR A N 1
ATOM 784 C CA . THR A 1 95 ? -8.033 2.707 -8.233 1.00 93.44 95 THR A CA 1
ATOM 785 C C . THR A 1 95 ? -8.190 2.281 -6.766 1.00 93.44 95 THR A C 1
ATOM 787 O O . THR A 1 95 ? -8.068 1.085 -6.484 1.00 93.44 95 THR A O 1
ATOM 790 N N . PRO A 1 96 ? -8.551 3.187 -5.832 1.00 91.06 96 PRO A N 1
ATOM 791 C CA . PRO A 1 96 ? -8.780 2.827 -4.428 1.00 91.06 96 PRO A CA 1
ATOM 792 C C . PRO A 1 96 ? -9.739 1.644 -4.263 1.00 91.06 96 PRO A C 1
ATOM 794 O O . PRO A 1 96 ? -9.475 0.708 -3.514 1.00 91.06 96 PRO A O 1
ATOM 797 N N . PHE A 1 97 ? -10.818 1.631 -5.045 1.00 91.62 97 PHE A N 1
ATOM 798 C CA . PHE A 1 97 ? -11.794 0.549 -5.048 1.00 91.62 97 PHE A CA 1
ATOM 799 C C . PHE A 1 97 ? -11.203 -0.790 -5.512 1.00 91.62 97 PHE A C 1
ATOM 801 O O . PHE A 1 97 ? -11.456 -1.830 -4.902 1.00 91.62 97 PHE A O 1
ATOM 808 N N . GLY A 1 98 ? -10.388 -0.767 -6.571 1.00 91.81 98 GLY A N 1
ATOM 809 C CA . GLY A 1 98 ? -9.680 -1.950 -7.060 1.00 91.81 98 GLY A CA 1
ATOM 810 C C . GLY A 1 98 ? -8.668 -2.493 -6.055 1.00 91.81 98 GLY A C 1
ATOM 811 O O . GLY A 1 98 ? -8.632 -3.700 -5.828 1.00 91.81 98 GLY A O 1
ATOM 812 N N . LEU A 1 99 ? -7.916 -1.611 -5.394 1.00 92.44 99 LEU A N 1
ATOM 813 C CA . LEU A 1 99 ? -6.949 -1.983 -4.357 1.00 92.44 99 LEU A CA 1
ATOM 814 C C . LEU A 1 99 ? -7.642 -2.624 -3.146 1.00 92.44 99 LEU A C 1
ATOM 816 O O . LEU A 1 99 ? -7.176 -3.645 -2.641 1.00 92.44 99 LEU A O 1
ATOM 820 N N . ILE A 1 100 ? -8.784 -2.073 -2.714 1.00 92.00 100 ILE A N 1
ATOM 821 C CA . ILE A 1 100 ? -9.591 -2.644 -1.625 1.00 92.00 100 ILE A CA 1
ATOM 822 C C . ILE A 1 100 ? -10.128 -4.024 -2.018 1.00 92.00 100 ILE A C 1
ATOM 824 O O . ILE A 1 100 ? -10.003 -4.968 -1.240 1.00 92.00 100 ILE A O 1
ATOM 828 N N . LYS A 1 101 ? -10.681 -4.172 -3.229 1.00 90.75 101 LYS A N 1
ATOM 829 C CA . LYS A 1 101 ? -11.165 -5.469 -3.732 1.00 90.75 101 LYS A CA 1
ATOM 830 C C . LYS A 1 101 ? -10.055 -6.515 -3.784 1.00 90.75 101 LYS A C 1
ATOM 832 O O . LYS A 1 101 ? -10.240 -7.606 -3.247 1.00 90.75 101 LYS A O 1
ATOM 837 N N . ALA A 1 102 ? -8.903 -6.165 -4.353 1.00 89.56 102 ALA A N 1
ATOM 838 C CA . ALA A 1 102 ? -7.731 -7.036 -4.369 1.00 89.56 102 ALA A CA 1
ATOM 839 C C . ALA A 1 102 ? -7.287 -7.395 -2.939 1.00 89.56 102 ALA A C 1
ATOM 841 O O . ALA A 1 102 ? -6.820 -8.502 -2.678 1.00 89.56 102 ALA A O 1
ATOM 842 N N . GLY A 1 103 ? -7.433 -6.473 -1.980 1.00 89.12 103 GLY A N 1
ATOM 843 C CA . GLY A 1 103 ? -7.097 -6.714 -0.578 1.00 89.12 103 GLY A CA 1
ATOM 844 C C . GLY A 1 103 ? -8.049 -7.612 0.188 1.00 89.12 103 GLY A C 1
ATOM 845 O O . GLY A 1 103 ? -7.598 -8.310 1.090 1.00 89.12 103 GLY A O 1
ATOM 846 N N . LEU A 1 104 ? -9.325 -7.626 -0.180 1.00 88.44 104 LEU A N 1
ATOM 847 C CA . LEU A 1 104 ? -10.337 -8.443 0.485 1.00 88.44 104 LEU A CA 1
ATOM 848 C C . LEU A 1 104 ? -10.453 -9.845 -0.109 1.00 88.44 104 LEU A C 1
ATOM 850 O O . LEU A 1 104 ? -10.665 -10.800 0.632 1.00 88.44 104 LEU A O 1
ATOM 854 N N . PHE A 1 105 ? -10.339 -9.966 -1.431 1.00 85.75 105 PHE A N 1
ATOM 855 C CA . PHE A 1 105 ? -10.635 -11.217 -2.135 1.00 85.75 105 PHE A CA 1
ATOM 856 C C . PHE A 1 105 ? -9.390 -11.921 -2.677 1.00 85.75 105 PHE A C 1
ATOM 858 O O . PHE A 1 105 ? -9.442 -13.119 -2.950 1.00 85.75 105 PHE A O 1
ATOM 865 N N . GLY A 1 106 ? -8.267 -11.205 -2.776 1.00 76.31 106 GLY A N 1
ATOM 866 C CA . GLY A 1 106 ? -7.023 -11.719 -3.334 1.00 76.31 106 GLY A CA 1
ATOM 867 C C . GLY A 1 106 ? -7.114 -12.061 -4.825 1.00 76.31 106 GLY A C 1
ATOM 868 O O . GLY A 1 106 ? -8.184 -12.097 -5.428 1.00 76.31 106 GLY A O 1
ATOM 869 N N . ASP A 1 107 ? -5.957 -12.374 -5.409 1.00 66.56 107 ASP A N 1
ATOM 870 C CA . ASP A 1 107 ? -5.820 -12.666 -6.845 1.00 66.56 107 ASP A CA 1
ATOM 871 C C . ASP A 1 107 ? -5.531 -14.166 -7.084 1.00 66.56 107 ASP A C 1
ATOM 873 O O . ASP A 1 107 ? -4.695 -14.543 -7.915 1.00 66.56 107 ASP A O 1
ATOM 877 N N . GLY A 1 108 ? -6.134 -15.035 -6.262 1.00 54.69 108 GLY A N 1
ATOM 878 C CA . GLY A 1 108 ? -6.040 -16.503 -6.338 1.00 54.69 108 GLY A CA 1
ATOM 879 C C . GLY A 1 108 ? -4.729 -17.142 -5.848 1.00 54.69 108 GLY A C 1
ATOM 880 O O . GLY A 1 108 ? -4.757 -18.291 -5.425 1.00 54.69 108 GLY A O 1
ATOM 881 N N . ASN A 1 109 ? -3.606 -16.408 -5.829 1.00 51.28 109 ASN A N 1
ATOM 882 C CA . ASN A 1 109 ? -2.267 -16.952 -5.508 1.00 51.28 109 ASN A CA 1
ATOM 883 C C . ASN A 1 109 ? -1.555 -16.279 -4.318 1.00 51.28 109 ASN A C 1
ATOM 885 O O . ASN A 1 109 ? -0.420 -16.632 -4.002 1.00 51.28 109 ASN A O 1
ATOM 889 N N . GLN A 1 110 ? -2.181 -15.307 -3.652 1.00 54.88 110 GLN A N 1
ATOM 890 C CA . GLN A 1 110 ? -1.590 -14.641 -2.487 1.00 54.88 110 GLN A CA 1
ATOM 891 C C . GLN A 1 110 ? -2.084 -15.315 -1.204 1.00 54.88 110 GLN A C 1
ATOM 893 O O . GLN A 1 110 ? -3.052 -14.870 -0.598 1.00 54.88 110 GLN A O 1
ATOM 898 N N . SER A 1 111 ? -1.424 -16.394 -0.775 1.00 49.62 111 SER A N 1
ATOM 899 C CA . SER A 1 111 ? -1.789 -17.125 0.453 1.00 49.62 111 SER A CA 1
ATOM 900 C C . SER A 1 111 ? -1.502 -16.357 1.755 1.00 49.62 111 SER A C 1
ATOM 902 O O . SER A 1 111 ? -1.640 -16.924 2.833 1.00 49.62 111 SER A O 1
ATOM 904 N N . ASP A 1 112 ? -1.043 -15.105 1.672 1.00 56.25 112 ASP A N 1
ATOM 905 C CA . ASP A 1 112 ? -0.519 -14.336 2.807 1.00 56.25 112 ASP A CA 1
ATOM 906 C C . ASP A 1 112 ? -0.735 -12.823 2.594 1.00 56.25 112 ASP A C 1
ATOM 908 O O . ASP A 1 112 ? 0.190 -12.010 2.678 1.00 56.25 112 ASP A O 1
ATOM 912 N N . SER A 1 113 ? -1.960 -12.434 2.218 1.00 63.19 113 SER A N 1
ATOM 913 C CA . SER A 1 113 ? -2.336 -11.020 2.149 1.00 63.19 113 SER A CA 1
ATOM 914 C C . SER A 1 113 ? -2.559 -10.468 3.555 1.00 63.19 113 SER A C 1
ATOM 916 O O . SER A 1 113 ? -3.304 -11.035 4.354 1.00 63.19 113 SER A O 1
ATOM 918 N N . ARG A 1 114 ? -1.942 -9.323 3.846 1.00 79.25 114 ARG A N 1
ATOM 919 C CA . ARG A 1 114 ? -2.140 -8.592 5.102 1.00 79.25 114 ARG A CA 1
ATOM 920 C C . ARG A 1 114 ? -3.604 -8.178 5.267 1.00 79.25 114 ARG A C 1
ATOM 922 O O . ARG A 1 114 ? -4.274 -7.877 4.280 1.00 79.25 114 ARG A O 1
ATOM 929 N N . TYR A 1 115 ? -4.063 -8.095 6.516 1.00 88.00 115 TYR A N 1
ATOM 930 C CA . TYR A 1 115 ? -5.352 -7.479 6.827 1.00 88.00 115 TYR A CA 1
ATOM 931 C C . TYR A 1 115 ? -5.384 -6.019 6.369 1.00 88.00 115 TYR A C 1
ATOM 933 O O . TYR A 1 115 ? -4.368 -5.321 6.389 1.00 88.00 115 TYR A O 1
ATOM 941 N N . LEU A 1 116 ? -6.569 -5.565 5.972 1.00 90.44 116 LEU A N 1
ATOM 942 C CA . LEU A 1 116 ? -6.789 -4.213 5.488 1.00 90.44 116 LEU A CA 1
ATOM 943 C C . LEU A 1 116 ? -7.068 -3.265 6.660 1.00 90.44 116 LEU A C 1
ATOM 945 O O . LEU A 1 116 ? -8.013 -3.475 7.420 1.00 90.44 116 LEU A O 1
ATOM 949 N N . LEU A 1 117 ? -6.274 -2.202 6.771 1.00 91.94 117 LEU A N 1
ATOM 950 C CA . LEU A 1 117 ? -6.591 -1.044 7.601 1.00 91.94 117 LEU A CA 1
ATOM 951 C C . LEU A 1 117 ? -7.140 0.055 6.690 1.00 91.94 117 LEU A C 1
ATOM 953 O O . LEU A 1 117 ? -6.424 0.554 5.825 1.00 91.94 117 LEU A O 1
ATOM 957 N N . LEU A 1 118 ? -8.407 0.420 6.875 1.00 91.56 118 LEU A N 1
ATOM 958 C CA . LEU A 1 118 ? -9.042 1.501 6.125 1.00 91.56 118 LEU A CA 1
ATOM 959 C C . LEU A 1 118 ? -9.033 2.781 6.947 1.00 91.56 118 LEU A C 1
ATOM 961 O O . LEU A 1 118 ? -9.715 2.880 7.967 1.00 91.56 118 LEU A O 1
ATOM 965 N N . LEU A 1 119 ? -8.268 3.763 6.481 1.00 90.69 119 LEU A N 1
ATOM 966 C CA . LEU A 1 119 ? -8.325 5.121 7.001 1.00 90.69 119 LEU A CA 1
ATOM 967 C C . LEU A 1 119 ? -9.584 5.787 6.443 1.00 90.69 119 LEU A C 1
ATOM 969 O O . LEU A 1 119 ? -9.832 5.755 5.240 1.00 90.69 119 LEU A O 1
ATOM 973 N N . THR A 1 120 ? -10.411 6.336 7.326 1.00 91.19 120 THR A N 1
ATOM 974 C CA . THR A 1 120 ? -11.685 6.958 6.962 1.00 91.19 120 THR A CA 1
ATOM 975 C C . THR A 1 120 ? -11.866 8.242 7.739 1.00 91.19 120 THR A C 1
ATOM 977 O O . THR A 1 120 ? -11.553 8.314 8.926 1.00 91.19 120 THR A O 1
ATOM 980 N N . GLU A 1 121 ? -12.474 9.225 7.092 1.00 89.25 121 GLU A N 1
ATOM 981 C CA . GLU A 1 121 ? -13.017 10.393 7.771 1.00 89.25 121 GLU A CA 1
ATOM 982 C C . GLU A 1 121 ? -14.460 10.105 8.191 1.00 89.25 121 GLU A C 1
ATOM 984 O O . GLU A 1 121 ? -15.219 9.463 7.458 1.00 89.25 121 GLU A O 1
ATOM 989 N N . ASN A 1 122 ? -14.838 10.540 9.396 1.00 89.50 122 ASN A N 1
ATOM 990 C CA . ASN A 1 122 ? -16.215 10.493 9.903 1.00 89.50 122 ASN A CA 1
ATOM 991 C C . ASN A 1 122 ? -16.919 9.120 9.795 1.00 89.50 122 ASN A C 1
ATOM 993 O O . ASN A 1 122 ? -18.138 9.064 9.655 1.00 89.50 122 ASN A O 1
ATOM 997 N N . PHE A 1 123 ? -16.169 8.013 9.853 1.00 85.19 123 PHE A N 1
ATOM 998 C CA . PHE A 1 123 ? -16.686 6.634 9.805 1.00 85.19 123 PHE A CA 1
ATOM 999 C C . PHE A 1 123 ? -17.499 6.264 8.546 1.00 85.19 123 PHE A C 1
ATOM 1001 O O . PHE A 1 123 ? -18.225 5.269 8.548 1.00 85.19 123 PHE A O 1
ATOM 1008 N N . GLN A 1 124 ? -17.374 7.021 7.452 1.00 88.56 124 GLN A N 1
ATOM 1009 C CA . GLN A 1 124 ? -18.205 6.827 6.256 1.00 88.56 124 GLN A CA 1
ATOM 1010 C C . GLN A 1 124 ? -17.812 5.601 5.418 1.00 88.56 124 GLN A C 1
ATOM 1012 O O . GLN A 1 124 ? -18.650 5.057 4.696 1.00 88.56 124 GLN A O 1
ATOM 1017 N N . ALA A 1 125 ? -16.565 5.126 5.529 1.00 89.81 125 ALA A N 1
ATOM 1018 C CA . ALA A 1 125 ? -16.067 4.037 4.691 1.00 89.81 125 ALA A CA 1
ATOM 1019 C C . ALA A 1 125 ? -16.892 2.747 4.813 1.00 89.81 125 ALA A C 1
ATOM 1021 O O . ALA A 1 125 ? -17.115 2.082 3.806 1.00 89.81 125 ALA A O 1
ATOM 1022 N N . LEU A 1 126 ? -17.383 2.395 6.008 1.00 89.19 126 LEU A N 1
ATOM 1023 C CA . LEU A 1 126 ? -18.095 1.128 6.209 1.00 89.19 126 LEU A CA 1
ATOM 1024 C C . LEU A 1 126 ? -19.358 1.022 5.341 1.00 89.19 126 LEU A C 1
ATOM 1026 O O . LEU A 1 126 ? -19.569 -0.016 4.717 1.00 89.19 126 LEU A O 1
ATOM 1030 N N . GLY A 1 127 ? -20.150 2.095 5.248 1.00 88.56 127 GLY A N 1
ATOM 1031 C CA . GLY A 1 127 ? -21.357 2.113 4.415 1.00 88.56 127 GLY A CA 1
ATOM 1032 C C . GLY A 1 127 ? -21.034 1.937 2.929 1.00 88.56 127 GLY A C 1
ATOM 1033 O O . GLY A 1 127 ? -21.641 1.105 2.258 1.00 88.56 127 GLY A O 1
ATOM 1034 N N . ILE A 1 128 ? -20.001 2.636 2.445 1.00 90.75 128 ILE A N 1
ATOM 1035 C CA . ILE A 1 128 ? -19.532 2.534 1.054 1.00 90.75 128 ILE A CA 1
ATOM 1036 C C . ILE A 1 128 ? -19.059 1.109 0.744 1.00 90.75 128 ILE A C 1
ATOM 1038 O O . ILE A 1 128 ? -19.398 0.551 -0.300 1.00 90.75 128 ILE A O 1
ATOM 1042 N N . LEU A 1 129 ? -18.302 0.491 1.658 1.00 91.25 129 LEU A N 1
ATOM 1043 C CA . LEU A 1 129 ? -17.852 -0.892 1.498 1.00 91.25 129 LEU A CA 1
ATOM 1044 C C . LEU A 1 129 ? -19.042 -1.843 1.405 1.00 91.25 129 LEU A C 1
ATOM 1046 O O . LEU A 1 129 ? -19.079 -2.652 0.478 1.00 91.25 129 LEU A O 1
ATOM 1050 N N . GLN A 1 130 ? -19.993 -1.734 2.341 1.00 89.56 130 GLN A N 1
ATOM 1051 C CA . GLN A 1 130 ? -21.200 -2.561 2.404 1.00 89.56 130 GLN A CA 1
ATOM 1052 C C . GLN A 1 130 ? -22.001 -2.497 1.107 1.00 89.56 130 GLN A C 1
ATOM 1054 O O . GLN A 1 130 ? -22.349 -3.540 0.561 1.00 89.56 130 GLN A O 1
ATOM 1059 N N . GLU A 1 131 ? -22.234 -1.296 0.587 1.00 89.25 131 GLU A N 1
ATOM 1060 C CA . GLU A 1 131 ? -23.009 -1.102 -0.635 1.00 89.25 131 GLU A CA 1
ATOM 1061 C C . GLU A 1 131 ? -22.247 -1.587 -1.876 1.00 89.25 131 GLU A C 1
ATOM 1063 O O . GLU A 1 131 ? -22.760 -2.368 -2.678 1.00 89.25 131 GLU A O 1
ATOM 1068 N N . GLN A 1 132 ? -20.989 -1.176 -2.036 1.00 89.81 132 GLN A N 1
ATOM 1069 C CA . GLN A 1 132 ? -20.320 -1.305 -3.330 1.00 89.81 132 GLN A CA 1
ATOM 1070 C C . GLN A 1 132 ? -19.461 -2.567 -3.478 1.00 89.81 132 GLN A C 1
ATOM 1072 O O . GLN A 1 132 ? -19.303 -3.082 -4.587 1.00 89.81 132 GLN A O 1
ATOM 1077 N N . ILE A 1 133 ? -18.901 -3.091 -2.386 1.00 88.62 133 ILE A N 1
ATOM 1078 C CA . ILE A 1 133 ? -17.943 -4.215 -2.426 1.00 88.62 133 ILE A CA 1
ATOM 1079 C C . ILE A 1 133 ? -18.526 -5.471 -1.784 1.00 88.62 133 ILE A C 1
ATOM 1081 O O . ILE A 1 133 ? -18.322 -6.591 -2.251 1.00 88.62 133 ILE A O 1
ATOM 1085 N N . LEU A 1 134 ? -19.246 -5.273 -0.692 1.00 88.31 134 LEU A N 1
ATOM 1086 C CA . LEU A 1 134 ? -19.548 -6.297 0.290 1.00 88.31 134 LEU A CA 1
ATOM 1087 C C . LEU A 1 134 ? -21.007 -6.778 0.236 1.00 88.31 134 LEU A C 1
ATOM 1089 O O . LEU A 1 134 ? -21.343 -7.726 0.936 1.00 88.31 134 LEU A O 1
ATOM 1093 N N . HIS A 1 135 ? -21.847 -6.197 -0.626 1.00 85.75 135 HIS A N 1
ATOM 1094 C CA . HIS A 1 135 ? -23.293 -6.462 -0.699 1.00 85.75 135 HIS A CA 1
ATOM 1095 C C . HIS A 1 135 ? -23.658 -7.944 -0.895 1.00 85.75 135 HIS A C 1
ATOM 1097 O O . HIS A 1 135 ? -24.675 -8.396 -0.377 1.00 85.75 135 H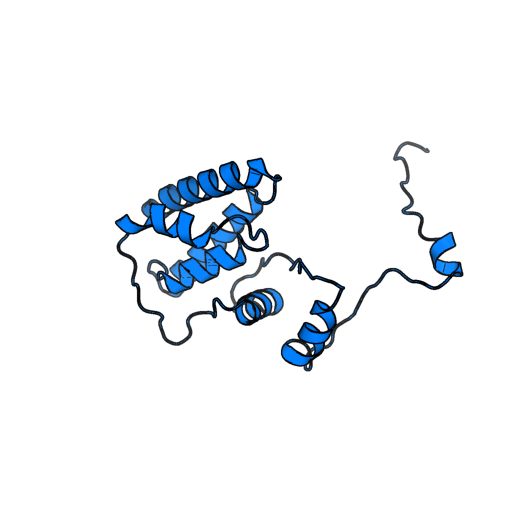IS A O 1
ATOM 1103 N N . ASN A 1 136 ? -22.817 -8.717 -1.589 1.00 85.88 136 ASN A N 1
ATOM 1104 C CA . ASN A 1 136 ? -23.021 -10.154 -1.827 1.00 85.88 136 ASN A CA 1
ATOM 1105 C C . ASN A 1 136 ? -22.220 -11.066 -0.880 1.00 85.88 136 ASN A C 1
ATOM 1107 O O . ASN A 1 136 ? -22.156 -12.276 -1.096 1.00 85.88 136 ASN A O 1
ATOM 1111 N N . HIS A 1 137 ? -21.590 -10.513 0.158 1.00 86.00 137 HIS A N 1
ATOM 1112 C CA . HIS A 1 137 ? -20.717 -11.256 1.062 1.00 86.00 137 HIS A CA 1
ATOM 1113 C C . HIS A 1 137 ? -21.311 -11.320 2.470 1.00 86.00 137 HIS A C 1
ATOM 1115 O O . HIS A 1 137 ? -21.808 -10.334 3.011 1.00 86.00 137 HIS A O 1
ATOM 1121 N N . LYS A 1 138 ? -21.234 -12.494 3.107 1.00 86.12 138 LYS A N 1
ATOM 1122 C CA . LYS A 1 138 ? -21.617 -12.637 4.515 1.00 86.12 138 LYS A CA 1
ATOM 1123 C C . LYS A 1 138 ? -20.505 -12.062 5.390 1.00 86.12 138 LYS A C 1
ATOM 1125 O O . LYS A 1 138 ? -19.445 -12.668 5.512 1.00 86.12 138 LYS A O 1
ATOM 1130 N N . ILE A 1 139 ? -20.759 -10.914 6.010 1.00 86.19 139 ILE A N 1
ATOM 1131 C CA . ILE A 1 139 ? -19.787 -10.225 6.869 1.00 86.19 139 ILE A CA 1
ATOM 1132 C C . ILE A 1 139 ? -20.274 -10.226 8.305 1.00 86.19 139 ILE A C 1
ATOM 1134 O O . ILE A 1 139 ? -21.451 -10.002 8.581 1.00 86.19 139 ILE A O 1
ATOM 1138 N N . GLN A 1 140 ? -19.340 -10.451 9.221 1.00 89.25 140 GLN A N 1
ATOM 1139 C CA . GLN A 1 140 ? -19.556 -10.257 10.642 1.00 89.25 140 GLN A CA 1
ATOM 1140 C C . GLN A 1 140 ? -18.879 -8.957 11.065 1.00 89.25 140 GLN A C 1
ATOM 1142 O O . GLN A 1 140 ? -17.662 -8.822 10.966 1.00 89.25 140 GLN A O 1
ATOM 1147 N N . ILE A 1 141 ? -19.680 -7.998 11.525 1.00 87.81 141 ILE A N 1
ATOM 1148 C CA . ILE A 1 141 ? -19.185 -6.722 12.040 1.00 87.81 141 ILE A CA 1
ATOM 1149 C C . ILE A 1 141 ? -18.967 -6.881 13.540 1.00 87.81 141 ILE A C 1
ATOM 1151 O O . ILE A 1 141 ? -19.890 -7.234 14.273 1.00 87.81 141 ILE A O 1
ATOM 1155 N N . ILE A 1 142 ? -17.743 -6.617 13.986 1.00 89.25 142 ILE A N 1
ATOM 1156 C CA . ILE A 1 142 ? -17.378 -6.579 15.401 1.00 89.25 142 ILE A CA 1
ATOM 1157 C C . ILE A 1 142 ? -17.142 -5.113 15.756 1.00 89.25 142 ILE A C 1
ATOM 1159 O O . ILE A 1 142 ? -16.337 -4.443 15.113 1.00 89.25 142 ILE A O 1
ATOM 1163 N N . PHE A 1 143 ? -17.853 -4.614 16.763 1.00 86.62 143 PHE A N 1
ATOM 1164 C CA . PHE A 1 143 ? -17.731 -3.241 17.245 1.00 86.62 143 PHE A CA 1
ATOM 1165 C C . PHE A 1 143 ? -17.702 -3.219 18.774 1.00 86.62 143 PHE A C 1
ATOM 1167 O O . PHE A 1 143 ? -18.201 -4.134 19.430 1.00 86.62 143 PHE A O 1
ATOM 1174 N N . GLY A 1 144 ? -17.102 -2.173 19.344 1.00 84.88 144 GLY A N 1
ATOM 1175 C CA . GLY A 1 144 ? -17.139 -1.944 20.786 1.00 84.88 144 GLY A CA 1
ATOM 1176 C C . GLY A 1 144 ? -18.558 -1.586 21.216 1.00 84.88 144 GLY A C 1
ATOM 1177 O O . GLY A 1 144 ? -19.102 -0.586 20.751 1.00 84.88 144 GLY A O 1
ATOM 1178 N N . SER A 1 145 ? -19.161 -2.411 22.072 1.00 82.81 145 SER A N 1
ATOM 1179 C CA . SER A 1 145 ? -20.536 -2.208 22.529 1.00 82.81 145 SER A CA 1
ATOM 1180 C C . SER A 1 145 ? -20.718 -0.840 23.192 1.00 82.81 145 SER A C 1
ATOM 1182 O O . SER A 1 145 ? -19.934 -0.430 24.049 1.00 82.81 145 SER A O 1
ATOM 1184 N N . SER A 1 146 ? -21.786 -0.136 22.813 1.00 83.50 146 SER A N 1
ATOM 1185 C CA . SER A 1 146 ? -22.208 1.114 23.449 1.00 83.50 146 SER A CA 1
ATOM 1186 C C . SER A 1 146 ? -23.267 0.902 24.535 1.00 83.50 146 SER A C 1
ATOM 1188 O O . SER A 1 146 ? -23.789 1.877 25.076 1.00 83.50 146 SER A O 1
ATOM 1190 N N . PHE A 1 147 ? -23.632 -0.348 24.847 1.00 85.69 147 PHE A N 1
ATOM 1191 C CA . PHE A 1 147 ? -24.591 -0.632 25.910 1.00 85.69 147 PHE A CA 1
ATOM 1192 C C . PHE A 1 147 ? -23.959 -0.339 27.283 1.00 85.69 147 PHE A C 1
ATOM 1194 O O . PHE A 1 147 ? -22.859 -0.824 27.555 1.00 85.69 147 PHE A O 1
ATOM 1201 N N . PRO A 1 148 ? -24.641 0.399 28.185 1.00 80.00 148 PRO A N 1
ATOM 1202 C CA . PRO A 1 148 ? -24.041 0.864 29.441 1.00 80.00 148 PRO A CA 1
ATOM 1203 C C . PRO A 1 148 ? -23.438 -0.248 30.308 1.00 80.00 148 PRO A C 1
ATOM 1205 O O . PRO A 1 148 ? -22.357 -0.085 30.862 1.00 80.00 148 PRO A O 1
ATOM 1208 N N . ARG A 1 149 ? -24.100 -1.411 30.378 1.00 79.69 149 ARG A N 1
ATOM 1209 C CA . ARG A 1 149 ? -23.626 -2.549 31.183 1.00 79.69 149 ARG A CA 1
ATOM 1210 C C . ARG A 1 149 ? -22.391 -3.229 30.599 1.00 79.69 149 ARG A C 1
ATOM 1212 O O . ARG A 1 149 ? -21.635 -3.814 31.356 1.00 79.69 149 ARG A O 1
ATOM 1219 N N . ASP A 1 150 ? -22.161 -3.146 29.293 1.00 79.25 150 ASP A N 1
ATOM 1220 C CA . ASP A 1 150 ? -20.986 -3.765 28.671 1.00 79.25 150 ASP A CA 1
ATOM 1221 C C . ASP A 1 150 ? -19.731 -2.910 28.907 1.00 79.25 150 ASP A C 1
ATOM 1223 O O . ASP A 1 150 ? -18.628 -3.433 29.087 1.00 79.25 150 ASP A O 1
ATOM 1227 N N . GLN A 1 151 ? -19.898 -1.585 28.993 1.00 72.06 151 GLN A N 1
ATOM 1228 C CA . GLN A 1 151 ? -18.800 -0.648 29.251 1.00 72.06 151 GLN A CA 1
ATOM 1229 C C . GLN A 1 151 ? -18.183 -0.829 30.644 1.00 72.06 151 GLN A C 1
ATOM 1231 O O . GLN A 1 151 ? -16.975 -0.664 30.805 1.00 72.06 151 GLN A O 1
ATOM 1236 N N . GLU A 1 152 ? -18.974 -1.243 31.636 1.00 66.94 152 GLU A N 1
ATOM 1237 C CA . GLU A 1 152 ? -18.500 -1.497 33.004 1.00 66.94 152 GLU A CA 1
ATOM 1238 C C . GLU A 1 152 ? -17.572 -2.727 33.109 1.00 66.94 152 GLU A C 1
ATOM 1240 O O . GLU A 1 152 ? -16.723 -2.788 34.002 1.00 66.94 152 GLU A O 1
ATOM 1245 N N . TYR A 1 153 ? -17.683 -3.689 32.180 1.00 63.38 153 TYR A N 1
ATOM 1246 C CA . TYR A 1 153 ? -16.962 -4.973 32.216 1.00 63.38 153 TYR A CA 1
ATOM 1247 C C . TYR A 1 153 ? -15.888 -5.126 31.132 1.00 63.38 153 TYR A C 1
ATOM 1249 O O . TYR A 1 153 ? -15.161 -6.124 31.129 1.00 63.38 153 TYR A O 1
ATOM 1257 N N . THR A 1 154 ? -15.713 -4.135 30.253 1.00 59.66 154 THR A N 1
ATOM 1258 C CA . THR A 1 154 ? -14.673 -4.156 29.212 1.00 59.66 154 THR A CA 1
ATOM 1259 C C . THR A 1 154 ? -13.304 -3.765 29.797 1.00 59.66 154 THR A C 1
ATOM 1261 O O . THR A 1 154 ? -12.698 -2.769 29.415 1.00 59.66 154 THR A O 1
ATOM 1264 N N . LYS A 1 155 ? -12.795 -4.534 30.769 1.00 53.53 155 LYS A N 1
ATOM 1265 C CA . LYS A 1 155 ? -11.386 -4.475 31.190 1.00 53.53 155 LYS A CA 1
ATOM 1266 C C . LYS A 1 155 ? -10.635 -5.612 30.511 1.00 53.53 155 LYS A C 1
ATOM 1268 O O . LYS A 1 155 ? -10.930 -6.779 30.758 1.00 53.53 155 LYS A O 1
ATOM 1273 N N . VAL A 1 156 ? -9.639 -5.276 29.693 1.00 57.72 156 VAL A N 1
ATOM 1274 C CA . VAL A 1 156 ? -8.621 -6.242 29.264 1.00 57.72 156 VAL A CA 1
ATOM 1275 C C . VAL A 1 156 ? -7.937 -6.749 30.537 1.00 57.72 156 VAL A C 1
ATOM 1277 O O . VAL A 1 156 ? -7.248 -5.989 31.217 1.00 57.72 156 VAL A O 1
ATOM 1280 N N . ARG A 1 157 ? -8.206 -8.001 30.925 1.00 48.75 157 ARG A N 1
ATOM 1281 C CA . ARG A 1 157 ? -7.569 -8.626 32.089 1.00 48.75 157 ARG A CA 1
ATOM 1282 C C . ARG A 1 157 ? -6.154 -9.030 31.695 1.00 48.75 157 ARG A C 1
ATOM 1284 O O . ARG A 1 157 ? -5.975 -10.008 30.976 1.00 48.75 157 ARG A O 1
ATOM 1291 N N . TYR A 1 158 ? -5.168 -8.282 32.170 1.00 46.94 158 TYR A N 1
ATOM 1292 C CA . TYR A 1 158 ? -3.796 -8.765 32.234 1.00 46.94 158 TYR A CA 1
ATOM 1293 C C . TYR A 1 158 ? -3.706 -9.674 33.460 1.00 46.94 158 TYR A C 1
ATOM 1295 O O . TYR A 1 158 ? -3.948 -9.229 34.578 1.00 46.94 158 TYR A O 1
ATOM 1303 N N . TYR A 1 159 ? -3.457 -10.962 33.239 1.00 49.12 159 TYR A N 1
ATOM 1304 C CA . TYR A 1 159 ? -2.969 -11.833 34.301 1.00 49.12 159 TYR A CA 1
ATOM 1305 C C . TYR 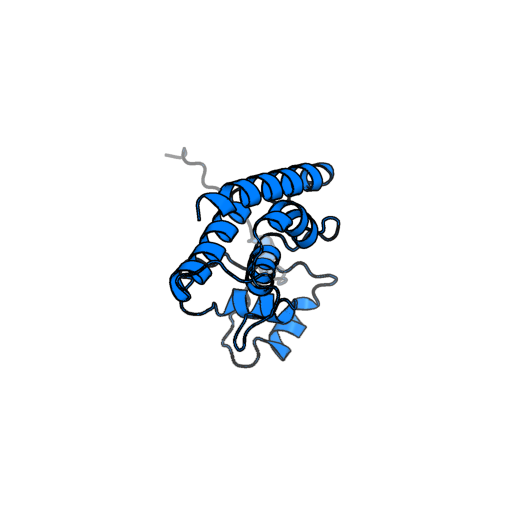A 1 159 ? -1.455 -11.645 34.339 1.00 49.12 159 TYR A C 1
ATOM 1307 O O . TYR A 1 159 ? -0.776 -12.001 33.373 1.00 49.12 159 TYR A O 1
ATOM 1315 N N . ASP A 1 160 ? -0.934 -11.057 35.413 1.00 51.53 160 ASP A N 1
ATOM 1316 C CA . ASP A 1 160 ? 0.503 -11.070 35.659 1.00 51.53 160 ASP A CA 1
ATOM 1317 C C . ASP A 1 160 ? 0.933 -12.523 35.908 1.00 51.53 160 ASP A C 1
ATOM 1319 O O . ASP A 1 160 ? 0.354 -13.234 36.728 1.00 51.53 160 ASP A O 1
ATOM 1323 N N . LEU A 1 161 ? 1.934 -12.989 35.156 1.00 53.31 161 LEU A N 1
ATOM 1324 C CA . LEU A 1 161 ? 2.423 -14.378 35.131 1.00 53.31 161 LEU A CA 1
ATOM 1325 C C . LEU A 1 161 ? 3.178 -14.812 36.409 1.00 53.31 161 LEU A C 1
ATOM 1327 O O . LEU A 1 161 ? 4.026 -15.703 36.348 1.00 53.31 161 LEU A O 1
ATOM 1331 N N . TYR A 1 162 ? 2.897 -14.200 37.560 1.00 48.25 162 TYR A N 1
ATOM 1332 C CA . TYR A 1 162 ? 3.608 -14.473 38.813 1.00 48.25 162 TYR A CA 1
ATOM 1333 C C . TYR A 1 162 ? 2.724 -14.682 40.047 1.00 48.25 162 TYR A C 1
ATOM 1335 O O . TYR A 1 162 ? 3.269 -14.771 41.142 1.00 48.25 162 TYR A O 1
ATOM 1343 N N . ASP A 1 163 ? 1.409 -14.846 39.894 1.00 49.00 163 ASP A N 1
ATOM 1344 C CA . ASP A 1 163 ? 0.553 -15.290 41.003 1.00 49.00 163 ASP A CA 1
ATOM 1345 C C . ASP A 1 163 ? 0.355 -16.818 40.967 1.00 49.00 163 ASP A C 1
ATOM 1347 O O . ASP A 1 163 ? -0.655 -17.333 40.478 1.00 49.00 163 ASP A O 1
ATOM 1351 N N . TRP A 1 164 ? 1.347 -17.535 41.500 1.00 50.50 164 TRP A N 1
ATOM 1352 C CA . TRP A 1 164 ? 1.222 -18.888 42.060 1.00 50.50 164 TRP A CA 1
ATOM 1353 C C . TRP A 1 164 ? 1.947 -18.968 43.398 1.00 50.50 164 TRP A C 1
ATOM 1355 O O . TRP A 1 164 ? 3.100 -18.484 43.472 1.00 50.50 164 TRP A O 1
#

Sequence (164 aa):
MKPVLQSLTKSYLEVFEEARQEREFFGLRDFYSLVKMIYSFADKKNELPCLHELEHCIRRNFGGLDSIDAVKIFDDHMKHLRLDERPHDGDPSCTPFGLIKAGLFGDGNQSDSRYLLLLTENFQALGILQEQILHNHKIQIIFGSSFPRDQEYTKVRYYDLYDW

Radius of gyration: 19.8 Å; Cα contacts (8 Å, |Δi|>4): 122; chains: 1; bounding box: 43×32×64 Å

Organism: Patella caerulea (NCBI:txid87958)

Nearest PDB structures (foldseek):
  7oim-assembly1_A  TM=7.889E-01  e=2.154E-05  Mus musculus
  6tax-assembly1_A  TM=8.413E-01  e=1.366E-04  Mus musculus
  2pjq-assembly1_B  TM=4.426E-01  e=8.394E+00  Lactiplantibacillus plantarum WCFS1

InterPro domains:
  IPR031248 E3 ubiquitin-protein ligase RNF213 [PTHR22605] (4-156)

Secondary structure (DSSP, 8-state):
-HHHHHHHHHHHHHHHHHHTTT-----HHHHHHHHHHHHHHHHHHTSPPPHHHHHHHHHHHS-S-TT--HHHHHHHHHGGG----SPPTTPPP-SHHHHHHHHHH--SS-TTPPPP----STTTHHHHHHHHTSTTS----------HHHHTT-------TT--

Mean predicted aligned error: 7.5 Å